Protein AF-A0A7C5MF74-F1 (afdb_monomer_lite)

Foldseek 3Di:
DDPPPPPVVVVVVPPPDFDADPPDPHGPDPVVVVVVVLVVLVVVCLVVLVLVSVLVSDDQADWDCVPDDVDNPPIDGSVCCSVPVSVCSVPVD

Sequence (93 aa):
MRTLAPLIFVCLLGACGPKYIKGTQVPDTPENRVIAELVERYRLAVEQRDINAIKEMVSRRYFSNAGTTADPNDDYGYEQLEQKVLPELQESA

pLDDT: mean 88.15, std 14.5, range [48.38, 98.06]

Structure (mmCIF, N/CA/C/O backbone):
data_AF-A0A7C5MF74-F1
#
_entry.id   AF-A0A7C5MF74-F1
#
loop_
_atom_site.group_PDB
_atom_site.id
_atom_site.type_symbol
_atom_site.label_atom_id
_atom_site.label_alt_id
_atom_site.label_comp_id
_atom_site.label_asym_id
_atom_site.label_entity_id
_atom_site.label_seq_id
_atom_site.pdbx_PDB_ins_code
_atom_site.Cartn_x
_atom_site.Cartn_y
_atom_site.Cartn_z
_atom_site.occupancy
_atom_site.B_iso_or_equiv
_atom_site.auth_seq_id
_atom_site.auth_comp_id
_atom_site.auth_asym_id
_atom_site.auth_atom_id
_atom_site.pdbx_PDB_model_num
ATOM 1 N N . MET A 1 1 ? 21.802 -4.272 -62.565 1.00 48.38 1 MET A N 1
ATOM 2 C CA . MET A 1 1 ? 20.887 -4.194 -61.403 1.00 48.38 1 MET A CA 1
ATOM 3 C C . MET A 1 1 ? 21.638 -4.716 -60.186 1.00 48.38 1 MET A C 1
ATOM 5 O O . MET A 1 1 ? 21.949 -5.897 -60.142 1.00 48.38 1 MET A O 1
ATOM 9 N N . ARG A 1 2 ? 22.077 -3.820 -59.292 1.00 56.31 2 ARG A N 1
ATOM 10 C CA . ARG A 1 2 ? 22.928 -4.151 -58.136 1.00 56.31 2 ARG A CA 1
ATOM 11 C C . ARG A 1 2 ? 22.039 -4.687 -57.014 1.00 56.31 2 ARG A C 1
ATOM 13 O O . ARG A 1 2 ? 21.070 -4.038 -56.635 1.00 56.31 2 ARG A O 1
ATOM 20 N N . THR A 1 3 ? 22.355 -5.879 -56.530 1.00 59.84 3 THR A N 1
ATOM 21 C CA . THR A 1 3 ? 21.660 -6.600 -55.459 1.00 59.84 3 THR A CA 1
ATOM 22 C C . THR A 1 3 ? 21.779 -5.852 -54.125 1.00 59.84 3 THR A C 1
ATOM 24 O O . THR A 1 3 ? 22.701 -6.091 -53.353 1.00 59.84 3 THR A O 1
ATOM 27 N N . LEU A 1 4 ? 20.842 -4.939 -53.854 1.00 57.28 4 LEU A N 1
ATOM 28 C CA . LEU A 1 4 ? 20.656 -4.257 -52.557 1.00 57.28 4 LEU A CA 1
ATOM 29 C C . LEU A 1 4 ? 19.805 -5.075 -51.562 1.00 57.28 4 LEU A C 1
ATOM 31 O O . LEU A 1 4 ? 19.541 -4.632 -50.448 1.00 57.28 4 LEU A O 1
ATOM 35 N N . ALA A 1 5 ? 19.399 -6.288 -51.944 1.00 58.38 5 ALA A N 1
ATOM 36 C CA . A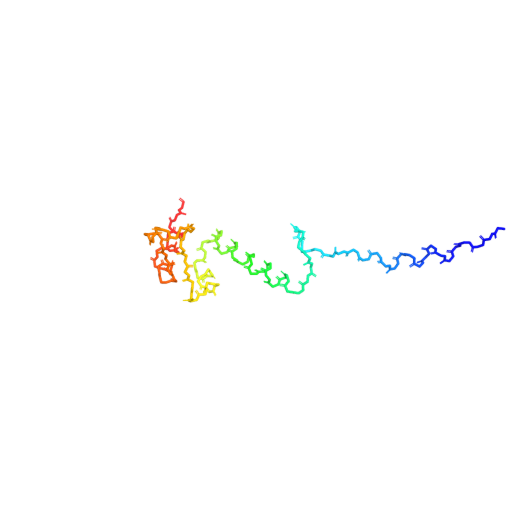LA A 1 5 ? 18.497 -7.140 -51.175 1.00 58.38 5 ALA A CA 1
ATOM 37 C C . ALA A 1 5 ? 18.987 -7.601 -49.779 1.00 58.38 5 ALA A C 1
ATOM 39 O O . ALA A 1 5 ? 18.126 -7.760 -48.915 1.00 58.38 5 ALA A O 1
ATOM 40 N N . PRO A 1 6 ? 20.291 -7.805 -49.475 1.00 55.72 6 PRO A N 1
ATOM 41 C CA . PRO A 1 6 ? 20.651 -8.415 -48.194 1.00 55.72 6 PRO A CA 1
ATOM 42 C C . PRO A 1 6 ? 20.640 -7.420 -47.023 1.00 55.72 6 PRO A C 1
ATOM 44 O O . PRO A 1 6 ? 20.618 -7.844 -45.872 1.00 55.72 6 PRO A O 1
ATOM 47 N N . LEU A 1 7 ? 20.626 -6.106 -47.285 1.00 54.91 7 LEU A N 1
ATOM 48 C CA . LEU A 1 7 ? 20.747 -5.094 -46.228 1.00 54.91 7 LEU A CA 1
ATOM 49 C C . LEU A 1 7 ? 19.424 -4.837 -45.483 1.00 54.91 7 LEU A C 1
ATOM 51 O O . LEU A 1 7 ? 19.438 -4.461 -44.317 1.00 54.91 7 LEU A O 1
ATOM 55 N N . ILE A 1 8 ? 18.278 -5.081 -46.126 1.00 57.94 8 ILE A N 1
ATOM 56 C CA . ILE A 1 8 ? 16.947 -4.839 -45.537 1.00 57.94 8 ILE A CA 1
ATOM 57 C C . ILE A 1 8 ? 16.563 -5.941 -44.534 1.00 57.94 8 ILE A C 1
ATOM 59 O O . ILE A 1 8 ? 15.867 -5.672 -43.558 1.00 57.94 8 ILE A O 1
ATOM 63 N N . PHE A 1 9 ? 17.055 -7.170 -44.722 1.00 56.78 9 PHE A N 1
ATOM 64 C CA . PHE A 1 9 ? 16.689 -8.310 -43.872 1.00 56.78 9 PHE A CA 1
ATOM 65 C C . PHE A 1 9 ? 17.332 -8.255 -42.473 1.00 56.78 9 PHE A C 1
ATOM 67 O O . PHE A 1 9 ? 16.765 -8.760 -41.509 1.00 56.78 9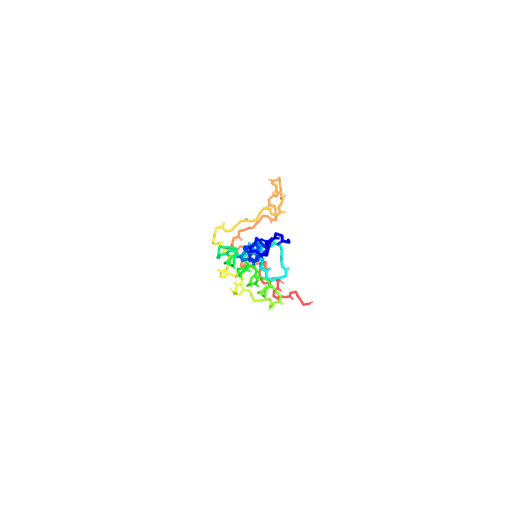 PHE A O 1
ATOM 74 N N . VAL A 1 10 ? 18.484 -7.589 -42.334 1.00 59.06 10 VAL A N 1
ATOM 75 C CA . VAL A 1 10 ? 19.217 -7.480 -41.058 1.00 59.06 10 VAL A CA 1
ATOM 76 C C . VAL A 1 10 ? 18.552 -6.492 -40.087 1.00 59.06 10 VAL A C 1
ATOM 78 O O . VAL A 1 10 ? 18.626 -6.680 -38.875 1.00 59.06 10 VAL A O 1
ATOM 81 N N . CYS A 1 11 ? 17.828 -5.484 -40.584 1.00 59.09 11 CYS A N 1
ATOM 82 C CA . CYS A 1 11 ? 17.190 -4.472 -39.731 1.00 59.09 11 CYS A CA 1
ATOM 83 C C . CYS A 1 11 ? 15.930 -4.965 -38.993 1.00 59.09 11 CYS A C 1
ATOM 85 O O . CYS A 1 11 ? 15.501 -4.323 -38.037 1.00 59.09 11 CYS A O 1
ATOM 87 N N . LEU A 1 12 ? 15.335 -6.094 -39.394 1.00 60.28 12 LEU A N 1
ATOM 88 C CA . LEU A 1 12 ? 14.081 -6.591 -38.809 1.00 60.28 12 LEU A CA 1
ATOM 89 C C . LEU A 1 12 ? 14.270 -7.390 -37.507 1.00 60.28 12 LEU A C 1
ATOM 91 O O . LEU A 1 12 ? 13.291 -7.664 -36.820 1.00 60.28 12 LEU A O 1
ATOM 95 N N . LEU A 1 13 ? 15.506 -7.739 -37.138 1.00 62.56 13 LEU A N 1
ATOM 96 C CA . LEU A 1 13 ? 15.796 -8.564 -35.956 1.00 62.56 13 LEU A CA 1
ATOM 97 C C . LEU A 1 13 ? 16.091 -7.750 -34.680 1.00 62.56 13 LEU A C 1
ATOM 99 O O . LEU A 1 13 ? 16.248 -8.335 -33.613 1.00 62.56 13 LEU A O 1
ATOM 103 N N . GLY A 1 14 ? 16.162 -6.415 -34.770 1.00 60.06 14 GLY A N 1
ATOM 104 C CA . GLY A 1 14 ? 16.550 -5.531 -33.659 1.00 60.06 14 GLY A CA 1
ATOM 105 C C . GLY A 1 14 ? 15.436 -4.657 -33.070 1.00 60.06 14 GLY A C 1
ATOM 106 O O . GLY A 1 14 ? 15.707 -3.865 -32.174 1.00 60.06 14 GLY A O 1
ATOM 107 N N . ALA A 1 15 ? 14.194 -4.757 -33.550 1.00 60.97 15 ALA A N 1
ATOM 108 C CA . ALA A 1 15 ? 13.117 -3.823 -33.195 1.00 60.97 15 ALA A CA 1
ATOM 109 C C . ALA A 1 15 ? 12.359 -4.175 -31.893 1.00 60.97 15 ALA A C 1
ATOM 111 O O . ALA A 1 15 ? 11.153 -3.949 -31.791 1.00 60.97 15 ALA A O 1
ATOM 112 N N . CYS A 1 16 ? 13.039 -4.718 -30.881 1.00 72.88 16 CYS A N 1
ATOM 113 C CA . CYS A 1 16 ? 12.449 -4.885 -29.551 1.00 72.88 16 CYS A CA 1
ATOM 114 C C . CYS A 1 16 ? 12.436 -3.530 -28.831 1.00 72.88 16 CYS A C 1
ATOM 116 O O . CYS A 1 16 ? 13.400 -3.158 -28.165 1.00 72.88 16 CYS A O 1
ATOM 118 N N . GLY A 1 17 ? 11.350 -2.775 -28.999 1.00 75.50 17 GLY A N 1
ATOM 119 C CA . GLY A 1 17 ? 11.099 -1.565 -28.216 1.00 75.50 17 GLY A CA 1
ATOM 120 C C . GLY A 1 17 ? 10.956 -1.861 -26.714 1.00 75.50 17 GLY A C 1
ATOM 121 O O . GLY A 1 17 ? 10.778 -3.020 -26.324 1.00 75.50 17 GLY A O 1
ATOM 122 N N . PRO A 1 18 ? 11.025 -0.828 -25.855 1.00 81.12 18 PRO A N 1
ATOM 123 C CA . PRO A 1 18 ? 10.823 -0.997 -24.423 1.00 81.12 18 PRO A CA 1
ATOM 124 C C . PRO A 1 18 ? 9.455 -1.630 -24.159 1.00 81.12 18 PRO A C 1
ATOM 126 O O . PRO A 1 18 ? 8.427 -1.181 -24.668 1.00 81.12 18 PRO A O 1
ATOM 129 N N . LYS A 1 19 ? 9.454 -2.698 -23.364 1.00 91.75 19 LYS A N 1
ATOM 130 C CA . LYS A 1 19 ? 8.229 -3.330 -22.886 1.00 91.75 19 LYS A CA 1
ATOM 131 C C . LYS A 1 19 ? 7.774 -2.605 -21.624 1.00 91.75 19 LYS A C 1
ATOM 133 O O . LYS A 1 19 ? 8.605 -2.259 -20.788 1.00 91.75 19 LYS A O 1
ATOM 138 N N . TYR A 1 20 ? 6.470 -2.397 -21.487 1.00 96.25 20 TYR A N 1
ATOM 139 C CA . TYR A 1 20 ? 5.861 -1.736 -20.333 1.00 96.25 20 TYR A CA 1
ATOM 140 C C . TYR A 1 20 ? 4.920 -2.689 -19.597 1.00 96.25 20 TYR A C 1
ATOM 142 O O . TYR A 1 20 ? 4.347 -3.599 -20.208 1.00 96.25 20 TYR A O 1
ATOM 150 N N . ILE A 1 21 ? 4.743 -2.478 -18.292 1.00 95.75 21 ILE A N 1
ATOM 151 C CA . ILE A 1 21 ? 3.697 -3.160 -17.524 1.00 95.75 21 ILE A CA 1
ATOM 152 C C . ILE A 1 21 ? 2.343 -2.792 -18.143 1.00 95.75 21 ILE A C 1
ATOM 154 O O . ILE A 1 21 ? 2.084 -1.626 -18.457 1.00 95.75 21 ILE A O 1
ATOM 158 N N . LYS A 1 22 ? 1.483 -3.795 -18.354 1.00 93.44 22 LYS A N 1
ATOM 159 C CA . LYS A 1 22 ? 0.206 -3.648 -19.067 1.00 93.44 22 LYS A CA 1
ATOM 160 C C . LYS A 1 22 ? -0.625 -2.498 -18.483 1.00 93.44 22 LYS A C 1
ATOM 162 O O . LYS A 1 22 ? -0.897 -2.482 -17.291 1.00 93.44 22 LYS A O 1
ATOM 167 N N . GLY A 1 23 ? -1.065 -1.577 -19.343 1.00 91.12 23 GLY A N 1
ATOM 168 C CA . GLY A 1 23 ? -1.895 -0.433 -18.940 1.00 91.12 23 GLY A CA 1
ATOM 169 C C . GLY A 1 23 ? -1.121 0.722 -18.299 1.00 91.12 23 GLY A C 1
ATOM 170 O O . GLY A 1 23 ? -1.739 1.645 -17.780 1.00 91.12 23 GLY A O 1
ATOM 171 N N . THR A 1 24 ? 0.213 0.696 -18.339 1.00 94.00 24 THR A N 1
ATOM 172 C CA . THR A 1 24 ? 1.070 1.723 -17.734 1.00 94.00 24 THR A CA 1
ATOM 173 C C . THR A 1 24 ? 2.156 2.188 -18.705 1.00 94.00 24 THR A C 1
ATOM 175 O O . THR A 1 24 ? 2.384 1.578 -19.749 1.00 94.00 24 THR A O 1
ATOM 178 N N . GLN A 1 25 ? 2.867 3.249 -18.323 1.00 95.25 25 GLN A N 1
ATOM 179 C CA . GLN A 1 25 ? 4.117 3.679 -18.964 1.00 95.25 25 GLN A CA 1
ATOM 180 C C . GLN A 1 25 ? 5.357 3.256 -18.148 1.00 95.25 25 GLN A C 1
ATOM 182 O O . GLN A 1 25 ? 6.448 3.785 -18.348 1.00 95.25 25 GLN A O 1
ATOM 187 N N . VAL A 1 26 ? 5.203 2.311 -17.211 1.00 95.50 26 VAL A N 1
ATOM 188 C CA . VAL A 1 26 ? 6.284 1.820 -16.343 1.00 95.50 26 VAL A CA 1
ATOM 189 C C . VAL A 1 26 ? 7.065 0.721 -17.071 1.00 95.50 26 VAL A C 1
ATOM 191 O O . VAL A 1 26 ? 6.437 -0.237 -17.533 1.00 95.50 26 VAL A O 1
ATOM 194 N N . PRO A 1 27 ? 8.405 0.820 -17.200 1.00 96.31 27 PRO A N 1
ATOM 195 C CA . PRO A 1 27 ? 9.211 -0.215 -17.845 1.00 96.31 27 PRO A CA 1
ATOM 196 C C . PRO A 1 27 ? 8.999 -1.597 -17.216 1.00 96.31 27 PRO A C 1
ATOM 198 O O . PRO A 1 27 ? 8.957 -1.733 -15.996 1.00 96.31 27 PRO A O 1
ATOM 201 N N . ASP A 1 28 ? 8.887 -2.630 -18.043 1.00 96.81 28 ASP A N 1
ATOM 202 C CA . ASP A 1 28 ? 8.619 -4.005 -17.621 1.00 96.81 28 ASP A CA 1
ATOM 203 C C . ASP A 1 28 ? 9.906 -4.711 -17.158 1.00 96.81 28 ASP A C 1
ATOM 205 O O . ASP A 1 28 ? 10.440 -5.584 -17.847 1.00 96.81 28 ASP A O 1
ATOM 209 N N . THR A 1 29 ? 10.422 -4.298 -15.998 1.00 96.44 29 THR A N 1
ATOM 210 C CA . THR A 1 29 ? 11.556 -4.942 -15.314 1.00 96.44 29 THR A CA 1
ATOM 211 C C . THR A 1 29 ? 11.071 -5.801 -14.139 1.00 96.44 29 THR A C 1
ATOM 213 O O . THR A 1 29 ? 9.979 -5.553 -13.617 1.00 96.44 29 THR A O 1
ATOM 216 N N . PRO A 1 30 ? 11.848 -6.807 -13.688 1.00 96.62 30 PRO A N 1
ATOM 217 C CA . PRO A 1 30 ? 11.496 -7.604 -12.511 1.00 96.62 30 PRO A CA 1
ATOM 218 C C . PRO A 1 30 ? 11.217 -6.755 -11.263 1.00 96.62 30 PRO A C 1
ATOM 220 O O . PRO A 1 30 ? 10.242 -6.998 -10.560 1.00 96.62 30 PRO A O 1
ATOM 223 N N . GLU A 1 31 ? 12.018 -5.718 -11.024 1.00 97.75 31 GLU A N 1
ATOM 224 C CA . GLU A 1 31 ? 11.881 -4.819 -9.874 1.00 97.75 31 GLU A CA 1
ATOM 225 C C . GLU A 1 31 ? 10.580 -4.014 -9.955 1.00 97.75 31 GLU A C 1
ATOM 227 O O . GLU A 1 31 ? 9.834 -3.924 -8.979 1.00 97.75 31 GLU A O 1
ATOM 232 N N . ASN A 1 32 ? 10.262 -3.481 -11.138 1.00 97.81 32 ASN A N 1
ATOM 233 C CA . ASN A 1 32 ? 9.027 -2.733 -11.348 1.00 97.81 32 ASN A CA 1
ATOM 234 C C . ASN A 1 32 ? 7.788 -3.621 -11.211 1.00 97.81 32 ASN A C 1
ATOM 236 O O . ASN A 1 32 ? 6.765 -3.145 -10.722 1.00 97.81 32 ASN A O 1
ATOM 240 N N . ARG A 1 33 ? 7.861 -4.902 -11.600 1.00 97.50 33 ARG A N 1
ATOM 241 C CA . ARG A 1 33 ? 6.757 -5.851 -11.388 1.00 97.50 33 ARG A CA 1
ATOM 242 C C . ARG A 1 33 ? 6.468 -6.061 -9.911 1.00 97.50 33 ARG A C 1
ATOM 244 O O . ARG A 1 33 ? 5.312 -5.963 -9.529 1.00 97.50 33 ARG A O 1
ATOM 251 N N . VAL A 1 34 ? 7.498 -6.259 -9.087 1.00 98.00 34 VAL A N 1
ATOM 252 C CA . VAL A 1 34 ? 7.328 -6.423 -7.632 1.00 98.00 34 VAL A CA 1
ATOM 253 C C . VAL A 1 34 ? 6.621 -5.209 -7.022 1.00 98.00 34 VAL A C 1
ATOM 255 O O . VAL A 1 34 ? 5.700 -5.358 -6.221 1.00 98.00 34 VAL A O 1
ATOM 258 N N . ILE A 1 35 ? 7.008 -3.997 -7.431 1.00 97.12 35 ILE A N 1
ATOM 259 C CA . ILE A 1 35 ? 6.369 -2.763 -6.955 1.00 97.12 35 ILE A CA 1
ATOM 260 C C . ILE A 1 35 ? 4.925 -2.666 -7.461 1.00 97.12 35 ILE A C 1
ATOM 262 O O . ILE A 1 35 ? 4.022 -2.362 -6.685 1.00 97.12 35 ILE A O 1
ATOM 266 N N . ALA A 1 36 ? 4.689 -2.931 -8.748 1.00 96.88 36 ALA A N 1
ATOM 267 C CA . ALA A 1 36 ? 3.354 -2.871 -9.336 1.00 96.88 36 ALA A CA 1
ATOM 268 C C . ALA A 1 36 ? 2.394 -3.884 -8.692 1.00 96.88 36 ALA A C 1
ATOM 270 O O . ALA A 1 36 ? 1.244 -3.549 -8.425 1.00 96.88 36 ALA A O 1
ATOM 271 N N . GLU A 1 37 ? 2.871 -5.091 -8.388 1.00 96.44 37 GLU A N 1
ATOM 272 C CA . GLU A 1 37 ? 2.113 -6.120 -7.674 1.00 96.44 37 GLU A CA 1
ATOM 273 C C . GLU A 1 37 ? 1.764 -5.682 -6.245 1.00 96.44 37 GLU A C 1
ATOM 275 O O . GLU A 1 37 ? 0.629 -5.875 -5.809 1.00 96.44 37 GLU A O 1
ATOM 280 N N . LEU A 1 38 ? 2.693 -5.034 -5.529 1.00 97.00 38 LEU A N 1
ATOM 281 C CA . LEU A 1 38 ? 2.418 -4.466 -4.206 1.00 97.00 38 LEU A CA 1
ATOM 282 C C . LEU A 1 38 ? 1.346 -3.365 -4.269 1.00 97.00 38 LEU A C 1
ATOM 284 O O . LEU A 1 38 ? 0.428 -3.355 -3.449 1.00 97.00 38 LEU A O 1
ATOM 288 N N . VAL A 1 39 ? 1.439 -2.458 -5.247 1.00 96.81 39 VAL A N 1
ATOM 289 C CA . VAL A 1 39 ? 0.450 -1.384 -5.449 1.00 96.81 39 VAL A CA 1
ATOM 290 C C . VAL A 1 39 ? -0.922 -1.959 -5.798 1.00 96.81 39 VAL A C 1
ATOM 292 O O . VAL A 1 39 ? -1.929 -1.497 -5.264 1.00 96.81 39 VAL A O 1
ATOM 295 N N . GLU A 1 40 ? -0.978 -2.988 -6.643 1.00 96.69 40 GLU A N 1
ATOM 296 C CA . GLU A 1 40 ? -2.236 -3.646 -7.002 1.00 96.69 40 GLU A CA 1
ATOM 297 C C . GLU A 1 40 ? -2.858 -4.376 -5.806 1.00 96.69 40 GLU A C 1
ATOM 299 O O . GLU A 1 40 ? -4.062 -4.264 -5.570 1.00 96.69 40 GLU A O 1
ATOM 304 N N . ARG A 1 41 ? -2.042 -5.055 -4.989 1.00 98.06 41 ARG A N 1
ATOM 305 C CA . ARG A 1 41 ? -2.500 -5.666 -3.734 1.00 98.06 41 ARG A CA 1
ATOM 306 C C . ARG A 1 41 ? -3.058 -4.611 -2.773 1.00 98.06 41 ARG A C 1
ATOM 308 O O . ARG A 1 41 ? -4.099 -4.845 -2.164 1.00 98.06 41 ARG A O 1
ATOM 315 N N . TYR A 1 42 ? -2.410 -3.451 -2.665 1.00 97.75 42 TYR A N 1
ATOM 316 C CA . TYR A 1 42 ? -2.922 -2.321 -1.886 1.00 97.75 42 TYR A CA 1
ATOM 317 C C . TYR A 1 42 ? -4.262 -1.803 -2.418 1.00 97.75 42 TYR A C 1
ATOM 319 O O . TYR A 1 42 ? -5.209 -1.682 -1.641 1.00 97.75 42 TYR A O 1
ATOM 327 N N . ARG A 1 43 ? -4.378 -1.566 -3.732 1.00 97.31 43 ARG A N 1
ATOM 328 C CA . ARG A 1 43 ? -5.620 -1.102 -4.370 1.00 97.31 43 ARG A CA 1
ATOM 329 C C . ARG A 1 43 ? -6.786 -2.045 -4.077 1.00 97.31 43 ARG A C 1
ATOM 331 O O . ARG A 1 43 ? -7.835 -1.595 -3.625 1.00 97.31 43 ARG A O 1
ATOM 338 N N . LEU A 1 44 ? -6.587 -3.347 -4.292 1.00 97.94 44 LEU A N 1
ATOM 339 C CA . LEU A 1 44 ? -7.607 -4.363 -4.037 1.00 97.94 44 LEU A CA 1
ATOM 340 C C . LEU A 1 44 ? -8.009 -4.414 -2.560 1.00 97.94 44 LEU A C 1
ATOM 342 O O . LEU A 1 44 ? -9.198 -4.487 -2.268 1.00 97.94 44 LEU A O 1
ATOM 346 N N . ALA A 1 45 ? -7.047 -4.332 -1.638 1.00 97.56 45 ALA A N 1
ATOM 347 C CA . ALA A 1 45 ? -7.335 -4.346 -0.207 1.00 97.56 45 ALA A CA 1
ATOM 348 C C . ALA A 1 45 ? -8.167 -3.128 0.228 1.00 97.56 45 ALA A C 1
ATOM 350 O O . ALA A 1 45 ? -9.104 -3.277 1.006 1.00 97.56 45 ALA A O 1
ATOM 351 N N . VAL A 1 46 ? -7.883 -1.939 -0.314 1.00 96.25 46 VAL A N 1
ATOM 352 C CA . VAL A 1 46 ? -8.688 -0.733 -0.055 1.00 96.25 46 VAL A CA 1
ATOM 353 C C . VAL A 1 46 ? -10.099 -0.874 -0.629 1.00 96.25 46 VAL A C 1
ATOM 355 O O . VAL A 1 46 ? -11.069 -0.644 0.087 1.00 96.25 46 VAL A O 1
ATOM 358 N N . GLU A 1 47 ? -10.237 -1.295 -1.889 1.00 96.06 47 GLU A N 1
ATOM 359 C CA . GLU A 1 47 ? -11.548 -1.457 -2.541 1.00 96.06 47 GLU A CA 1
ATOM 360 C C . GLU A 1 47 ? -12.432 -2.497 -1.852 1.00 96.06 47 GLU A C 1
ATOM 362 O O . GLU A 1 47 ? -13.645 -2.323 -1.743 1.00 96.06 47 GLU A O 1
ATOM 367 N N . GLN A 1 48 ? -11.821 -3.577 -1.372 1.00 96.19 48 GLN A N 1
ATOM 368 C CA . GLN A 1 48 ? -12.511 -4.652 -0.665 1.00 96.19 48 GLN A CA 1
ATOM 369 C C . GLN A 1 48 ? -12.673 -4.363 0.831 1.00 96.19 48 GLN A C 1
ATOM 371 O O . GLN A 1 48 ? -13.300 -5.158 1.529 1.00 96.19 48 GLN A O 1
ATOM 376 N N . ARG A 1 49 ? -12.125 -3.241 1.325 1.00 95.62 49 ARG A N 1
ATOM 377 C CA . ARG A 1 49 ? -12.041 -2.903 2.753 1.00 95.62 49 ARG A CA 1
ATOM 378 C C . ARG A 1 49 ? -11.401 -4.029 3.589 1.00 95.62 49 ARG A C 1
ATOM 380 O O . ARG A 1 49 ? -11.772 -4.251 4.739 1.00 95.62 49 ARG A O 1
ATOM 387 N N . ASP A 1 50 ? -10.427 -4.744 3.021 1.00 96.75 50 ASP A N 1
ATOM 388 C CA . ASP A 1 50 ? -9.669 -5.793 3.710 1.00 96.75 50 ASP A CA 1
ATOM 389 C C . ASP A 1 50 ? -8.568 -5.171 4.576 1.00 96.75 50 ASP A C 1
ATOM 391 O O . ASP A 1 50 ? -7.405 -5.018 4.182 1.00 96.75 50 ASP A O 1
ATOM 395 N N . ILE A 1 51 ? -8.949 -4.809 5.799 1.00 96.12 51 ILE A N 1
ATOM 396 C CA . ILE A 1 51 ? -8.036 -4.190 6.758 1.00 96.12 51 ILE A CA 1
ATOM 397 C C . ILE A 1 51 ? -6.886 -5.119 7.166 1.00 96.12 51 ILE A C 1
ATOM 399 O O . ILE A 1 51 ? -5.817 -4.631 7.524 1.00 96.12 51 ILE A O 1
ATOM 403 N N . ASN A 1 52 ? -7.053 -6.444 7.093 1.00 96.06 52 ASN A N 1
ATOM 404 C CA . ASN A 1 52 ? -5.989 -7.382 7.452 1.00 96.06 52 ASN A CA 1
ATOM 405 C C . ASN A 1 52 ? -4.896 -7.375 6.385 1.00 96.06 52 ASN A C 1
ATOM 407 O O . ASN A 1 52 ? -3.716 -7.250 6.720 1.00 96.06 52 ASN A O 1
ATOM 411 N N . ALA A 1 53 ? -5.282 -7.406 5.107 1.00 97.00 53 ALA A N 1
ATOM 412 C CA . ALA A 1 53 ? -4.336 -7.287 4.007 1.00 97.00 53 ALA A CA 1
ATOM 413 C C . ALA A 1 53 ? -3.557 -5.964 4.072 1.00 97.00 53 ALA A C 1
ATOM 415 O O . ALA A 1 53 ? -2.336 -5.978 3.886 1.00 97.00 53 ALA A O 1
ATOM 416 N N . ILE A 1 54 ? -4.228 -4.843 4.385 1.00 96.94 54 ILE A N 1
ATOM 417 C CA . ILE A 1 54 ? -3.577 -3.534 4.581 1.00 96.94 54 ILE A CA 1
ATOM 418 C C . ILE A 1 54 ? -2.576 -3.597 5.742 1.00 96.94 54 ILE A C 1
ATOM 420 O O . ILE A 1 54 ? -1.424 -3.196 5.571 1.00 96.94 54 ILE A O 1
ATOM 424 N N . LYS A 1 55 ? -2.960 -4.159 6.896 1.00 95.62 55 LYS A N 1
ATOM 425 C CA . LYS A 1 55 ? -2.078 -4.287 8.075 1.00 95.62 55 LYS A CA 1
ATOM 426 C C . LYS A 1 55 ? -0.794 -5.056 7.796 1.00 95.62 55 LYS A C 1
ATOM 428 O O . LYS A 1 55 ? 0.236 -4.721 8.377 1.00 95.62 55 LYS A O 1
ATOM 433 N N . GLU A 1 56 ? -0.848 -6.066 6.934 1.00 96.25 56 GLU A N 1
ATOM 434 C CA . GLU A 1 56 ? 0.327 -6.841 6.520 1.00 96.25 56 GLU A CA 1
ATOM 435 C C . GLU A 1 56 ? 1.310 -6.033 5.660 1.00 96.25 56 GLU A C 1
ATOM 437 O O . GLU A 1 56 ? 2.503 -6.329 5.658 1.00 96.25 56 GLU A O 1
ATOM 442 N N . MET A 1 57 ? 0.833 -5.019 4.931 1.00 96.31 57 MET A N 1
ATOM 443 C CA . MET A 1 57 ? 1.664 -4.199 4.039 1.00 96.31 57 MET A CA 1
ATOM 444 C C . MET A 1 57 ? 2.295 -2.996 4.745 1.00 96.31 57 MET A C 1
ATOM 446 O O . MET A 1 57 ? 3.307 -2.468 4.284 1.00 96.31 57 MET A O 1
ATOM 450 N N . VAL A 1 58 ? 1.715 -2.545 5.859 1.00 96.62 58 VAL A N 1
ATOM 451 C CA . VAL A 1 58 ? 2.190 -1.353 6.564 1.00 96.62 58 VAL A CA 1
ATOM 452 C C . VAL A 1 58 ? 3.381 -1.684 7.466 1.00 96.62 58 VAL A C 1
ATOM 454 O O . VAL A 1 58 ? 3.354 -2.603 8.284 1.00 96.62 58 VAL A O 1
ATOM 457 N N . SER A 1 59 ? 4.436 -0.875 7.359 1.00 97.31 59 SER A N 1
ATOM 458 C CA . SER A 1 59 ? 5.596 -0.947 8.250 1.00 97.31 59 SER A CA 1
ATOM 459 C C . SER A 1 59 ? 5.208 -0.655 9.700 1.00 97.31 59 SER A C 1
ATOM 461 O O . SER A 1 59 ? 4.579 0.359 9.979 1.00 97.31 59 SER A O 1
ATOM 463 N N . ARG A 1 60 ? 5.708 -1.450 10.655 1.00 97.00 60 ARG A N 1
ATOM 464 C CA . ARG A 1 60 ? 5.560 -1.182 12.103 1.00 97.00 60 ARG A CA 1
ATOM 465 C C . ARG A 1 60 ? 6.197 0.138 12.558 1.00 97.00 60 ARG A C 1
ATOM 467 O O . ARG A 1 60 ? 5.966 0.570 13.675 1.00 97.00 60 ARG A O 1
ATOM 474 N N . ARG A 1 61 ? 7.006 0.775 11.704 1.00 97.94 61 ARG A N 1
ATOM 475 C CA . ARG A 1 61 ? 7.602 2.102 11.929 1.00 97.94 61 ARG A CA 1
ATOM 476 C C . ARG A 1 61 ? 6.845 3.231 11.220 1.00 97.94 61 ARG A C 1
ATOM 478 O O . ARG A 1 61 ? 7.408 4.308 11.047 1.00 97.94 61 ARG A O 1
ATOM 485 N N . TYR A 1 62 ? 5.639 2.968 10.724 1.00 97.25 62 TYR A N 1
ATOM 486 C CA . TYR A 1 62 ? 4.834 3.960 10.022 1.00 97.25 62 TYR A CA 1
ATOM 487 C C . TYR A 1 62 ? 4.508 5.154 10.923 1.00 97.25 62 TYR A C 1
ATOM 489 O O . TYR A 1 62 ? 4.160 4.990 12.092 1.00 97.25 62 TYR A O 1
ATOM 497 N N . PHE A 1 63 ? 4.612 6.342 10.336 1.00 96.69 63 PHE A N 1
ATOM 498 C CA . PHE A 1 63 ? 4.209 7.607 10.923 1.00 96.69 63 PHE A CA 1
ATOM 499 C C . PHE A 1 63 ? 3.740 8.528 9.798 1.00 96.69 63 PHE A C 1
ATOM 501 O O . PHE A 1 63 ? 4.424 8.656 8.779 1.00 96.69 63 PHE A O 1
ATOM 508 N N . SER A 1 64 ? 2.583 9.149 9.986 1.00 94.88 64 SER A N 1
ATOM 509 C CA . SER A 1 64 ? 2.035 10.183 9.117 1.00 94.88 64 SER A CA 1
ATOM 510 C C . SER A 1 64 ? 1.992 11.484 9.891 1.00 94.88 64 SER A C 1
ATOM 512 O O . SER A 1 64 ? 1.473 11.499 11.003 1.00 94.88 64 SER A O 1
ATOM 514 N N . ASN A 1 65 ? 2.483 12.557 9.276 1.00 95.38 65 ASN A N 1
ATOM 515 C CA . ASN A 1 65 ? 2.294 13.917 9.772 1.00 95.38 65 ASN A CA 1
ATOM 516 C C . ASN A 1 65 ? 1.164 14.664 9.041 1.00 95.38 65 ASN A C 1
ATOM 518 O O . ASN A 1 65 ? 1.179 15.885 8.956 1.00 95.38 65 ASN A O 1
ATOM 522 N N . ALA A 1 66 ? 0.318 13.919 8.319 1.00 90.31 66 ALA A N 1
ATOM 523 C CA . ALA A 1 66 ? -0.792 14.422 7.505 1.00 90.31 66 ALA A CA 1
ATOM 524 C C . ALA A 1 66 ? -0.450 15.555 6.504 1.00 90.31 66 ALA A C 1
ATOM 526 O O . ALA A 1 66 ? -1.336 16.194 5.942 1.00 90.31 66 ALA A O 1
ATOM 527 N N . GLY A 1 67 ? 0.836 15.769 6.204 1.00 91.50 67 GLY A N 1
ATOM 528 C CA . GLY A 1 67 ? 1.308 16.857 5.346 1.00 91.50 67 GLY A CA 1
ATOM 529 C C . GLY A 1 67 ? 1.620 18.172 6.073 1.00 91.50 67 GLY A C 1
ATOM 530 O O . GLY A 1 67 ? 2.024 19.131 5.414 1.00 91.50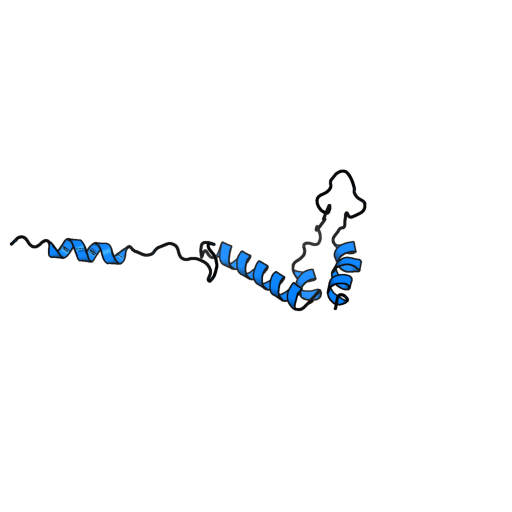 67 GLY A O 1
ATOM 531 N N . THR A 1 68 ? 1.512 18.231 7.401 1.00 90.19 68 THR A N 1
ATOM 532 C CA . THR A 1 68 ? 1.813 19.406 8.232 1.00 90.19 68 THR A CA 1
ATOM 533 C C . THR A 1 68 ? 2.991 19.153 9.168 1.00 90.19 68 THR A C 1
ATOM 535 O O . THR A 1 68 ? 3.194 18.072 9.699 1.00 90.19 68 THR A O 1
ATOM 538 N N . THR A 1 69 ? 3.862 20.149 9.345 1.00 91.44 69 THR A N 1
ATOM 539 C CA . THR A 1 69 ? 4.967 20.070 10.332 1.00 91.44 69 THR A CA 1
ATOM 540 C C . THR A 1 69 ? 4.715 20.964 11.544 1.00 91.44 69 THR A C 1
ATOM 542 O O . THR A 1 69 ? 5.281 20.739 12.607 1.00 91.44 69 THR A O 1
ATOM 545 N N . ALA A 1 70 ? 3.888 22.000 11.385 1.00 93.50 70 ALA A N 1
ATOM 546 C CA . ALA A 1 70 ? 3.595 22.965 12.443 1.00 93.50 70 ALA A CA 1
ATOM 547 C C . ALA A 1 70 ? 2.407 22.558 13.330 1.00 93.50 70 ALA A C 1
ATOM 549 O O . ALA A 1 70 ? 2.273 23.089 14.430 1.00 93.50 70 ALA A O 1
ATOM 550 N N . ASP A 1 71 ? 1.562 21.645 12.852 1.00 93.50 71 ASP A N 1
ATOM 551 C CA . ASP A 1 71 ? 0.393 21.137 13.564 1.00 93.50 71 ASP A CA 1
ATOM 552 C C . ASP A 1 71 ? 0.528 19.614 13.698 1.00 93.50 71 ASP A C 1
ATOM 554 O O . ASP A 1 71 ? 0.537 18.951 12.662 1.00 93.50 71 ASP A O 1
ATOM 558 N N . PRO A 1 72 ? 0.701 19.082 14.923 1.00 93.00 72 PRO A N 1
ATOM 559 C CA . PRO A 1 72 ? 0.810 17.649 15.173 1.00 93.00 72 PRO A CA 1
ATOM 560 C C . PRO A 1 72 ? -0.529 16.994 15.559 1.00 93.00 72 PRO A C 1
ATOM 562 O O . PRO A 1 72 ? -0.542 15.843 15.993 1.00 93.00 72 PRO A O 1
ATOM 565 N N . ASN A 1 73 ? -1.655 17.719 15.529 1.00 93.75 73 ASN A N 1
ATOM 566 C CA . ASN A 1 73 ? -2.924 17.217 16.073 1.00 93.75 73 ASN A CA 1
ATOM 567 C C . ASN A 1 73 ? -3.523 16.054 15.266 1.00 93.75 73 ASN A C 1
ATOM 569 O O . ASN A 1 73 ? -4.296 15.269 15.820 1.00 93.75 73 ASN A O 1
ATOM 573 N N . ASP A 1 74 ? -3.184 15.949 13.984 1.00 92.25 74 ASP A N 1
ATOM 574 C CA . ASP A 1 74 ? -3.581 14.872 13.079 1.00 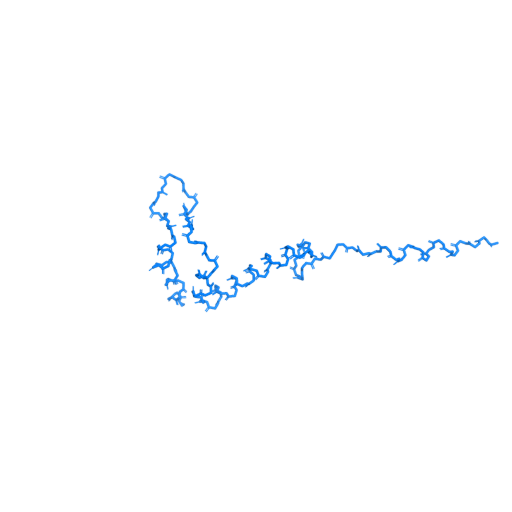92.25 74 ASP A CA 1
ATOM 575 C C . ASP A 1 74 ? -2.426 13.914 12.743 1.00 92.25 74 ASP A C 1
ATOM 577 O O . ASP A 1 74 ? -2.583 13.026 11.902 1.00 92.25 74 ASP A O 1
ATOM 581 N N . ASP A 1 75 ? -1.298 14.025 13.448 1.00 95.38 75 ASP A N 1
ATOM 582 C CA . ASP A 1 75 ? -0.199 13.073 13.350 1.00 95.38 75 ASP A CA 1
ATOM 583 C C . ASP A 1 75 ? -0.608 11.718 13.940 1.00 95.38 75 ASP A C 1
ATOM 585 O O . ASP A 1 75 ? -1.221 11.622 15.012 1.00 95.38 75 ASP A O 1
ATOM 589 N N . TYR A 1 76 ? -0.224 10.627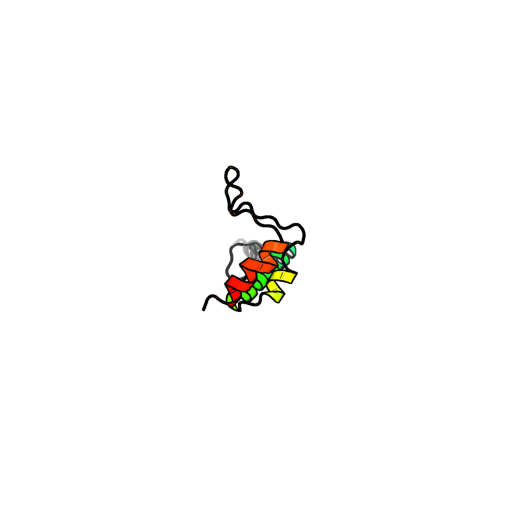 13.277 1.00 95.75 76 TYR A N 1
ATOM 590 C CA . TYR A 1 76 ? -0.532 9.287 13.767 1.00 95.75 76 TYR A CA 1
ATOM 591 C C . TYR A 1 76 ? 0.495 8.232 13.348 1.00 95.75 76 TYR A C 1
ATOM 593 O O . TYR A 1 76 ? 1.058 8.259 12.252 1.00 95.75 76 TYR A O 1
ATOM 601 N N . GLY A 1 77 ? 0.741 7.284 14.255 1.00 97.12 77 GLY A N 1
ATOM 602 C CA . GLY A 1 77 ? 1.637 6.151 14.052 1.00 97.12 77 GLY A CA 1
ATOM 603 C C . GLY A 1 77 ? 0.906 4.869 13.658 1.00 97.12 77 GLY A C 1
ATOM 604 O O . GLY A 1 77 ? -0.299 4.861 13.390 1.00 97.12 77 GLY A O 1
ATOM 605 N N . TYR A 1 78 ? 1.649 3.761 13.649 1.00 97.56 78 TYR A N 1
ATOM 606 C CA . TYR A 1 78 ? 1.114 2.430 13.360 1.00 97.56 78 TYR A CA 1
ATOM 607 C C . TYR A 1 78 ? -0.043 2.046 14.298 1.00 97.56 78 TYR A C 1
ATOM 609 O O . TYR A 1 78 ? -1.058 1.518 13.847 1.00 97.56 78 TYR A O 1
ATOM 617 N N . GLU A 1 79 ? 0.083 2.325 15.595 1.00 96.81 79 GLU A N 1
ATOM 618 C CA . GLU A 1 79 ? -0.918 1.961 16.599 1.00 96.81 79 GLU A CA 1
ATOM 619 C C . GLU A 1 79 ? -2.247 2.682 16.353 1.00 96.81 79 GLU A C 1
ATOM 621 O O . GLU A 1 79 ? -3.307 2.059 16.358 1.00 96.81 79 GLU A O 1
ATOM 626 N N . GLN A 1 80 ? -2.204 3.989 16.092 1.00 96.25 80 GLN A N 1
ATOM 627 C CA . GLN A 1 80 ? -3.402 4.773 15.794 1.00 96.25 80 GLN A CA 1
ATOM 628 C C . GLN A 1 80 ? -3.996 4.419 14.427 1.00 96.25 80 GLN A C 1
ATOM 630 O O . GLN A 1 80 ? -5.219 4.409 14.293 1.00 96.25 80 GLN A O 1
ATOM 635 N N . LEU A 1 81 ? -3.165 4.082 13.433 1.00 96.19 81 LEU A N 1
ATOM 636 C CA . LEU A 1 81 ? -3.646 3.539 12.162 1.00 96.19 81 LEU A CA 1
ATOM 637 C C . LEU A 1 81 ? -4.483 2.271 12.409 1.00 96.19 81 LEU A C 1
ATOM 639 O O . LEU A 1 81 ? -5.607 2.171 11.923 1.00 96.19 81 LEU A O 1
ATOM 643 N N . GLU A 1 82 ? -3.960 1.327 13.197 1.00 95.94 82 GLU A N 1
ATOM 644 C CA . GLU A 1 82 ? -4.638 0.064 13.511 1.00 95.94 82 GLU A CA 1
ATOM 645 C C . GLU A 1 82 ? -5.922 0.261 14.331 1.00 95.94 82 GLU A C 1
ATOM 647 O O . GLU A 1 82 ? -6.903 -0.442 14.103 1.00 95.94 82 GLU A O 1
ATOM 652 N N . GLN A 1 83 ? -5.924 1.204 15.274 1.00 95.62 83 GLN A N 1
ATOM 653 C CA . GLN A 1 83 ? -7.019 1.383 16.233 1.00 95.62 83 GLN A CA 1
ATOM 654 C C . GLN A 1 83 ? -8.117 2.349 15.780 1.00 95.62 83 GLN A C 1
ATOM 656 O O . GLN A 1 83 ? -9.210 2.300 16.340 1.00 95.62 83 GLN A O 1
ATOM 661 N N . LYS A 1 84 ? -7.835 3.248 14.830 1.00 93.44 84 LYS A N 1
ATOM 662 C CA . LYS A 1 84 ? -8.775 4.301 14.409 1.00 93.44 84 LYS A CA 1
ATOM 663 C C . LYS A 1 84 ? -9.018 4.293 12.905 1.00 93.44 84 LYS A C 1
ATOM 665 O O . LYS A 1 84 ? -10.133 4.048 12.466 1.00 93.44 84 LYS A O 1
ATOM 670 N N . VAL A 1 85 ? -7.957 4.469 12.120 1.00 93.94 85 VAL A N 1
ATOM 671 C CA . VAL A 1 85 ? -8.070 4.682 10.668 1.00 93.94 85 VAL A CA 1
ATOM 672 C C . VAL A 1 85 ? -8.591 3.440 9.940 1.00 93.94 85 VAL A C 1
ATOM 674 O O . VAL A 1 85 ? -9.474 3.536 9.092 1.00 93.94 85 VAL A O 1
ATOM 677 N N . LEU A 1 86 ? -8.057 2.255 10.250 1.00 94.81 86 LEU A N 1
ATOM 678 C CA . LEU A 1 86 ? -8.501 1.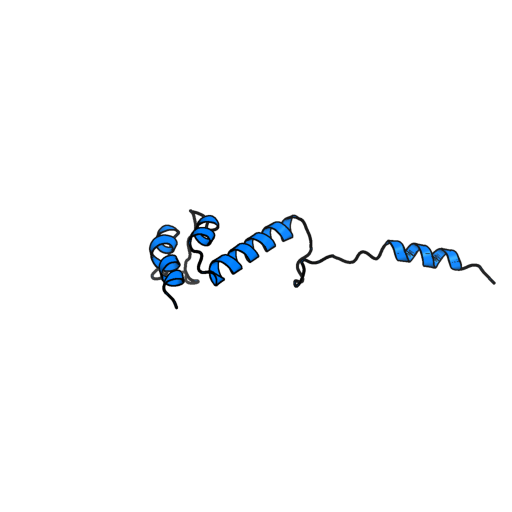025 9.590 1.00 94.81 86 LEU A CA 1
ATOM 679 C C . LEU A 1 86 ? -9.947 0.637 9.949 1.00 94.81 86 LEU A C 1
ATOM 681 O O . LEU A 1 86 ? -10.690 0.294 9.030 1.00 94.81 86 LEU A O 1
ATOM 685 N N . PRO A 1 87 ? -10.388 0.724 11.219 1.00 94.69 87 PRO A N 1
ATOM 686 C CA . PRO A 1 87 ? -11.804 0.588 11.556 1.00 94.69 87 PRO A CA 1
ATOM 687 C C . PRO A 1 87 ? -12.718 1.556 10.790 1.00 94.69 87 PRO A C 1
ATOM 689 O O . PRO A 1 87 ? -13.728 1.121 10.243 1.00 94.69 87 PRO A O 1
ATOM 692 N N . GLU A 1 88 ? -12.342 2.832 10.658 1.00 93.69 88 GLU A N 1
ATOM 693 C CA . GLU A 1 88 ? -13.131 3.821 9.904 1.00 93.69 88 GLU A CA 1
ATOM 694 C C . GLU A 1 88 ? -13.316 3.427 8.430 1.00 93.69 88 GLU A C 1
ATOM 696 O O . GLU A 1 88 ? -14.419 3.545 7.886 1.00 93.69 88 GLU A O 1
ATOM 701 N N . LEU A 1 89 ? -12.269 2.900 7.781 1.00 91.75 89 LEU A N 1
ATOM 702 C CA . LEU A 1 89 ? -12.357 2.378 6.411 1.00 91.75 89 LEU A CA 1
ATOM 703 C C . LEU A 1 89 ? -13.374 1.230 6.301 1.00 91.75 89 LEU A C 1
ATOM 705 O O . LEU A 1 89 ? -14.077 1.123 5.294 1.00 91.75 89 LEU A O 1
ATOM 709 N N . GLN A 1 90 ? -13.449 0.375 7.321 1.00 89.50 90 GLN A N 1
ATOM 710 C CA . GLN A 1 90 ? -14.364 -0.763 7.357 1.00 89.50 90 GLN A CA 1
ATOM 711 C C . GLN A 1 90 ? -15.825 -0.332 7.573 1.00 89.50 90 GLN A C 1
ATOM 713 O O . GLN A 1 90 ? -16.729 -0.944 7.003 1.00 89.50 90 GLN A O 1
ATOM 718 N N . GLU A 1 91 ? -16.057 0.712 8.372 1.00 88.94 91 GLU A N 1
ATOM 719 C CA . GLU A 1 91 ? -17.392 1.197 8.758 1.00 88.94 91 GLU A CA 1
ATOM 720 C C . GLU A 1 91 ? -18.016 2.188 7.763 1.00 88.94 91 GLU A C 1
ATOM 722 O O . GLU A 1 91 ? -19.237 2.338 7.726 1.00 88.94 91 GLU A O 1
ATOM 727 N N . SER A 1 92 ? -17.202 2.853 6.941 1.00 77.12 92 SER A N 1
ATOM 728 C CA . SER A 1 92 ? -17.666 3.834 5.952 1.00 77.12 92 SER A CA 1
ATOM 729 C C . SER A 1 92 ? -18.390 3.144 4.787 1.00 77.12 92 SER A C 1
ATOM 731 O O . SER A 1 92 ? -17.734 2.727 3.829 1.00 77.12 92 SER A O 1
ATOM 733 N N . ALA A 1 93 ? -19.720 2.997 4.871 1.00 59.09 93 ALA A N 1
ATOM 734 C CA . ALA A 1 93 ? -20.607 2.414 3.850 1.00 59.09 93 ALA A CA 1
ATOM 735 C C . ALA A 1 93 ? -21.278 3.469 2.961 1.00 59.09 93 ALA A C 1
ATOM 737 O O . ALA A 1 93 ? -21.825 4.452 3.510 1.00 59.09 93 ALA A O 1
#

Secondary structure (DSSP, 8-state):
----THHHHHGGG---PPPB-TTSSSB--HHHHHHHHHHHHHHHHHHTT-HHHHHHHS-TT-EE-TT-SS--TT-EEHHHIIIIIHHHHHH--

Radius of gyration: 24.2 Å; chains: 1; bounding box: 44×32×78 Å